Protein AF-H1BEA2-F1 (afdb_monomer_lite)

Sequence (103 aa):
MNEYQESLNTIKRCCEERDGCCCSSVERLQELIHHCEALDKQFADQHNTDEFQHFKLHSDSTLKSLKKDELISYIHMLYHNWSATDESYYNVMAYAKKLQDGK

Structure (mmCIF, N/CA/C/O backbone):
data_AF-H1BEA2-F1
#
_entry.id   AF-H1BEA2-F1
#
loop_
_atom_site.group_PDB
_atom_site.id
_atom_site.type_symbol
_atom_site.label_atom_id
_atom_site.label_alt_id
_atom_site.label_comp_id
_atom_site.label_asym_id
_atom_site.label_entity_id
_atom_site.label_seq_id
_atom_site.pdbx_PDB_ins_code
_atom_site.Cartn_x
_atom_site.Cartn_y
_atom_site.Cartn_z
_atom_site.occupancy
_atom_site.B_iso_or_equiv
_atom_site.auth_seq_id
_atom_site.auth_comp_id
_atom_site.auth_asym_id
_atom_site.auth_atom_id
_atom_site.pdbx_PDB_model_num
ATOM 1 N N . MET A 1 1 ? 11.154 16.662 -22.223 1.00 50.09 1 MET A N 1
ATOM 2 C CA . MET A 1 1 ? 11.918 15.502 -22.725 1.00 50.09 1 MET A CA 1
ATOM 3 C C . MET A 1 1 ? 12.661 14.951 -21.523 1.00 50.09 1 MET A C 1
ATOM 5 O O . MET A 1 1 ? 13.220 15.759 -20.798 1.00 50.09 1 MET A O 1
ATOM 9 N N . ASN A 1 2 ? 12.560 13.653 -21.243 1.00 68.00 2 ASN A N 1
ATOM 10 C CA . ASN A 1 2 ? 13.238 13.021 -20.109 1.00 68.00 2 ASN A CA 1
ATOM 11 C C . ASN A 1 2 ? 14.768 13.151 -20.291 1.00 68.00 2 ASN A C 1
ATOM 13 O O . ASN A 1 2 ? 15.239 12.944 -21.409 1.00 68.00 2 ASN A O 1
ATOM 17 N N . GLU A 1 3 ? 15.537 13.500 -19.253 1.00 67.31 3 GLU A N 1
ATOM 18 C CA . GLU A 1 3 ? 17.008 13.680 -19.309 1.00 67.31 3 GLU A CA 1
ATOM 19 C C . GLU A 1 3 ? 17.728 12.458 -19.925 1.00 67.31 3 GLU A C 1
ATOM 21 O O . GLU A 1 3 ? 18.759 12.575 -20.601 1.00 67.31 3 GLU A O 1
ATOM 26 N N . TYR A 1 4 ? 17.130 11.271 -19.783 1.00 69.19 4 TYR A N 1
ATOM 27 C CA . TYR A 1 4 ? 17.607 10.033 -20.396 1.00 69.19 4 TYR A CA 1
ATOM 28 C C . TYR A 1 4 ? 17.490 10.017 -21.929 1.00 69.19 4 TYR A C 1
ATOM 30 O O . TYR A 1 4 ? 18.360 9.470 -22.608 1.00 69.19 4 TYR A O 1
ATOM 38 N N . GLN A 1 5 ? 16.468 10.658 -22.501 1.00 73.31 5 GLN A N 1
ATOM 39 C CA . GLN A 1 5 ? 16.256 10.708 -23.949 1.00 73.31 5 GLN A CA 1
ATOM 40 C C . GLN A 1 5 ? 17.272 11.627 -24.642 1.00 73.31 5 GLN A C 1
ATOM 42 O O . GLN A 1 5 ? 17.757 11.310 -25.728 1.00 73.31 5 GLN A O 1
ATOM 47 N N . GLU A 1 6 ? 17.642 12.740 -24.005 1.00 75.00 6 GLU A N 1
ATOM 48 C CA . GLU A 1 6 ? 18.702 13.631 -24.498 1.00 75.00 6 GLU A CA 1
ATOM 49 C C . GLU A 1 6 ? 20.082 12.963 -24.435 1.00 75.00 6 GLU A C 1
ATOM 51 O O . GLU A 1 6 ? 20.858 13.027 -25.397 1.00 75.00 6 GLU A O 1
ATOM 56 N N . SER A 1 7 ? 20.356 12.242 -23.344 1.00 72.69 7 SER A N 1
ATOM 57 C CA . SER A 1 7 ? 21.566 11.428 -23.198 1.00 72.69 7 SER A CA 1
ATOM 58 C C . SER A 1 7 ? 21.651 10.343 -24.279 1.00 72.69 7 SER A C 1
ATOM 60 O O . SER A 1 7 ? 22.688 10.191 -24.928 1.00 72.69 7 SER A O 1
ATOM 62 N N . LEU A 1 8 ? 20.544 9.644 -24.559 1.00 74.19 8 LEU A N 1
ATOM 63 C CA . LEU A 1 8 ? 20.474 8.632 -25.614 1.00 74.19 8 LEU A CA 1
ATOM 64 C C . LEU A 1 8 ? 20.719 9.228 -27.010 1.00 74.19 8 LEU A C 1
ATOM 66 O O . LEU A 1 8 ? 21.497 8.678 -27.791 1.00 74.19 8 LEU A O 1
ATOM 70 N N . ASN A 1 9 ? 20.079 10.355 -27.329 1.00 77.31 9 ASN A N 1
ATOM 71 C CA . ASN A 1 9 ? 20.241 11.027 -28.620 1.00 77.31 9 ASN A CA 1
ATOM 72 C C . ASN A 1 9 ? 21.695 11.483 -28.839 1.00 77.31 9 ASN A C 1
ATOM 74 O O . ASN A 1 9 ? 22.226 11.378 -29.945 1.00 77.31 9 ASN A O 1
ATOM 78 N N . THR A 1 10 ? 22.364 11.925 -27.771 1.00 75.12 10 THR A N 1
ATOM 79 C CA . THR A 1 10 ? 23.786 12.291 -27.804 1.00 75.12 10 THR A 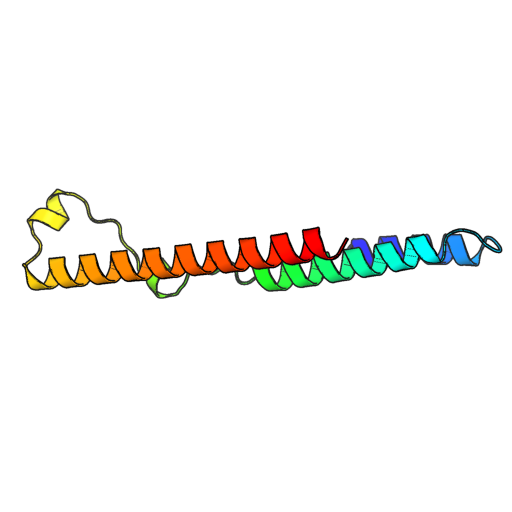CA 1
ATOM 80 C C . THR A 1 10 ? 24.670 11.082 -28.109 1.00 75.12 10 THR A C 1
ATOM 82 O O . THR A 1 10 ? 25.545 11.165 -28.972 1.00 75.12 10 THR A O 1
ATOM 85 N N . ILE A 1 11 ? 24.415 9.945 -27.454 1.00 73.75 11 ILE A N 1
ATOM 86 C CA . ILE A 1 11 ? 25.165 8.702 -27.676 1.00 73.75 11 ILE A CA 1
ATOM 87 C C . ILE A 1 11 ? 24.941 8.175 -29.100 1.00 73.75 11 ILE A C 1
ATOM 89 O O . ILE A 1 11 ? 25.911 7.787 -29.749 1.00 73.75 11 ILE A O 1
ATOM 93 N N . LYS A 1 12 ? 23.702 8.211 -29.617 1.00 74.81 12 LYS A N 1
ATOM 94 C CA . LYS A 1 12 ? 23.377 7.815 -31.000 1.00 74.81 12 LYS A CA 1
ATOM 95 C C . LYS A 1 12 ? 24.190 8.590 -32.028 1.00 74.81 12 LYS A C 1
ATOM 97 O O . LYS A 1 12 ? 24.862 7.976 -32.851 1.00 74.81 12 LYS A O 1
ATOM 102 N N . ARG A 1 13 ? 24.224 9.919 -31.908 1.00 73.31 13 ARG A N 1
ATOM 103 C CA . ARG A 1 13 ? 25.021 10.779 -32.792 1.00 73.31 13 ARG A CA 1
ATOM 104 C C . ARG A 1 13 ? 26.514 10.427 -32.749 1.00 73.31 13 ARG A C 1
ATOM 106 O O . ARG A 1 13 ? 27.154 10.325 -33.787 1.00 73.31 13 ARG A O 1
ATOM 113 N N . CYS A 1 14 ? 27.062 10.149 -31.564 1.00 67.38 14 CYS A N 1
ATOM 114 C CA . CYS A 1 14 ? 28.457 9.714 -31.425 1.00 67.38 14 CYS A CA 1
ATOM 115 C C . CYS A 1 14 ? 28.759 8.333 -32.044 1.00 67.38 14 CYS A C 1
ATOM 117 O O . CYS A 1 14 ? 29.933 8.040 -32.288 1.00 67.38 14 CYS A O 1
ATOM 119 N N . CYS A 1 15 ? 27.739 7.491 -32.252 1.00 69.44 15 CYS A N 1
ATOM 120 C CA . CYS A 1 15 ? 27.850 6.186 -32.912 1.00 69.44 15 CYS A CA 1
ATOM 121 C C . CYS A 1 15 ? 27.694 6.296 -34.437 1.00 69.44 15 CYS A C 1
ATOM 123 O O . CYS A 1 15 ? 28.353 5.563 -35.161 1.00 69.44 15 CYS A O 1
ATOM 125 N N . GLU A 1 16 ? 26.862 7.219 -34.928 1.00 67.12 16 GLU A N 1
ATOM 126 C CA . GLU A 1 16 ? 26.694 7.499 -36.365 1.00 67.12 16 GLU A CA 1
ATOM 127 C C . GLU A 1 16 ? 27.945 8.156 -36.979 1.00 67.12 16 GLU A C 1
ATOM 129 O O . GLU A 1 16 ? 28.264 7.922 -38.139 1.00 67.12 16 GLU A O 1
ATOM 134 N N . GLU A 1 17 ? 28.694 8.935 -36.190 1.00 62.84 17 GLU A N 1
ATOM 135 C CA . GLU A 1 17 ? 29.934 9.606 -36.616 1.00 62.84 17 GLU A CA 1
ATOM 136 C C . GLU A 1 17 ? 31.179 8.692 -36.615 1.00 62.84 17 GLU A C 1
ATOM 138 O O . GLU A 1 17 ? 32.232 9.074 -37.130 1.00 62.84 17 GLU A O 1
ATOM 143 N N . ARG A 1 18 ? 31.094 7.487 -36.036 1.00 60.00 18 ARG A N 1
ATOM 144 C CA . ARG A 1 18 ? 32.190 6.507 -35.988 1.00 60.00 18 ARG A CA 1
ATOM 145 C C . ARG A 1 18 ? 31.733 5.191 -36.604 1.00 60.00 18 ARG A C 1
ATOM 147 O O . ARG A 1 18 ? 31.078 4.404 -35.929 1.00 60.00 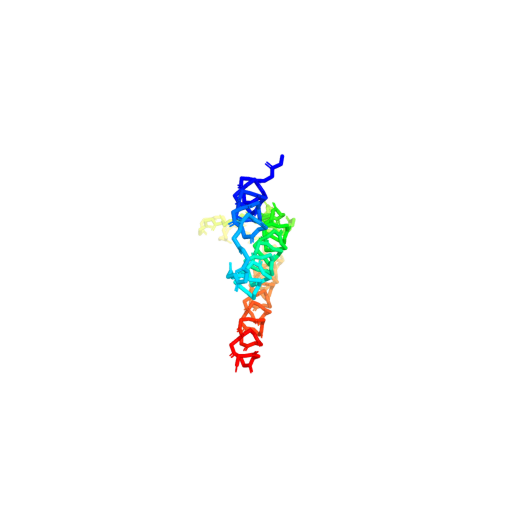18 ARG A O 1
ATOM 154 N N . ASP A 1 19 ? 32.131 4.948 -37.853 1.00 55.00 19 ASP A N 1
ATOM 155 C CA . ASP A 1 19 ? 31.899 3.697 -38.588 1.00 55.00 19 ASP A CA 1
ATOM 156 C C . ASP A 1 19 ? 32.157 2.461 -37.700 1.00 55.00 19 ASP A C 1
ATOM 158 O O . ASP A 1 19 ? 33.296 2.054 -37.459 1.00 55.00 19 ASP A O 1
ATOM 162 N N . GLY A 1 20 ? 31.074 1.861 -37.196 1.00 58.34 20 GLY A N 1
ATOM 163 C CA . GLY A 1 20 ? 31.067 0.488 -36.698 1.00 58.34 20 GLY A CA 1
ATOM 164 C C . GLY A 1 20 ? 31.166 0.234 -35.190 1.00 58.34 20 GLY A C 1
ATOM 165 O O . GLY A 1 20 ? 31.369 -0.923 -34.830 1.00 58.34 20 GLY A O 1
ATOM 166 N N . CYS A 1 21 ? 30.999 1.204 -34.282 1.00 59.81 21 CYS A N 1
ATOM 167 C CA . CYS A 1 21 ? 31.105 0.895 -32.844 1.00 59.81 21 CYS A CA 1
ATOM 168 C C . CYS A 1 21 ? 29.939 1.440 -31.998 1.00 59.81 21 CYS A C 1
ATOM 170 O O . CYS A 1 21 ? 29.801 2.650 -31.856 1.00 59.81 21 CYS A O 1
ATOM 172 N N . CYS A 1 22 ? 29.166 0.506 -31.410 1.00 56.41 22 CYS A N 1
ATOM 173 C CA . CYS A 1 22 ? 28.177 0.629 -30.310 1.00 56.41 22 CYS A CA 1
ATOM 174 C C . CYS A 1 22 ? 26.677 0.396 -30.608 1.00 56.41 22 CYS A C 1
ATOM 176 O O . CYS A 1 22 ? 25.864 0.629 -29.715 1.00 56.41 22 CYS A O 1
ATOM 178 N N . CYS A 1 23 ? 26.283 -0.155 -31.763 1.00 63.09 23 CYS A N 1
ATOM 179 C CA . CYS A 1 23 ? 24.858 -0.386 -32.085 1.00 63.09 23 CYS A CA 1
ATOM 180 C C . CYS A 1 23 ? 24.103 -1.221 -31.016 1.00 63.09 23 CYS A C 1
ATOM 182 O O . CYS A 1 23 ? 23.085 -0.774 -30.492 1.00 63.09 23 CYS A O 1
ATOM 184 N N . SER A 1 24 ? 24.675 -2.340 -30.555 1.00 65.88 24 SER A N 1
ATOM 185 C CA . SER A 1 24 ? 24.056 -3.201 -29.527 1.00 65.88 24 SER A CA 1
ATOM 186 C C . SER A 1 24 ? 23.961 -2.561 -28.135 1.00 65.88 24 SER A C 1
ATOM 188 O O . SER A 1 24 ? 23.084 -2.887 -27.338 1.00 65.88 24 SER A O 1
ATOM 190 N N . SER A 1 25 ? 24.895 -1.668 -27.798 1.00 69.62 25 SER A N 1
ATOM 191 C CA . SER A 1 25 ? 24.902 -0.979 -26.502 1.00 69.62 25 SER A CA 1
ATOM 192 C C . SER A 1 25 ? 23.843 0.119 -26.459 1.00 69.62 25 SER A C 1
ATOM 194 O O . SER A 1 25 ? 23.227 0.333 -25.419 1.00 69.62 25 SER A O 1
ATOM 196 N N . VAL A 1 26 ? 23.600 0.786 -27.592 1.00 74.00 26 VAL A N 1
ATOM 197 C CA . VAL A 1 26 ? 22.532 1.784 -27.737 1.00 74.00 26 VAL A CA 1
ATOM 198 C C . VAL A 1 26 ? 21.156 1.131 -27.643 1.00 74.00 26 VAL A C 1
ATOM 200 O O . VAL A 1 26 ? 20.291 1.659 -26.949 1.00 74.00 26 VAL A O 1
ATOM 203 N N . GLU A 1 27 ? 20.966 -0.027 -28.276 1.00 72.62 27 GLU A N 1
ATOM 204 C CA . GLU A 1 27 ? 19.720 -0.801 -28.186 1.00 72.62 27 GLU A CA 1
ATOM 205 C C . GLU A 1 27 ? 19.412 -1.202 -26.736 1.00 72.62 27 GLU A C 1
ATOM 207 O O . GLU A 1 27 ? 18.329 -0.911 -26.231 1.00 72.62 27 GLU A O 1
ATOM 212 N N . ARG A 1 28 ? 20.401 -1.741 -26.011 1.00 72.06 28 ARG A N 1
ATOM 213 C CA . ARG A 1 28 ? 20.255 -2.076 -24.583 1.00 72.06 28 ARG A CA 1
ATOM 214 C C . ARG A 1 28 ? 19.951 -0.865 -23.702 1.00 72.06 28 ARG A C 1
ATOM 216 O O . ARG A 1 28 ? 19.188 -0.973 -22.746 1.00 72.06 28 ARG A O 1
ATOM 223 N N . LEU A 1 29 ? 20.552 0.288 -23.998 1.00 74.31 29 LEU A N 1
ATOM 224 C CA . LEU A 1 29 ? 20.256 1.529 -23.281 1.00 74.31 29 LEU A CA 1
ATOM 225 C C . LEU A 1 29 ? 18.827 2.010 -23.562 1.00 74.31 29 LEU A C 1
ATOM 227 O O . LEU A 1 29 ? 18.167 2.480 -22.641 1.00 74.31 29 LEU A O 1
ATOM 231 N N . GLN A 1 30 ? 18.324 1.856 -24.790 1.00 79.12 30 GLN A N 1
ATOM 232 C CA . GLN A 1 30 ? 16.922 2.150 -25.106 1.00 79.12 30 GLN A CA 1
ATOM 233 C C . GLN A 1 30 ? 15.955 1.246 -24.349 1.00 79.12 30 GLN A C 1
ATOM 235 O O . GLN A 1 30 ? 14.984 1.749 -23.789 1.00 79.12 30 GLN A O 1
ATOM 240 N N . GLU A 1 31 ? 16.225 -0.059 -24.300 1.00 78.69 31 GLU A N 1
ATOM 241 C CA . GLU A 1 31 ? 15.420 -1.009 -23.526 1.00 78.69 31 GLU A CA 1
ATOM 242 C C . GLU A 1 31 ? 15.409 -0.646 -22.037 1.00 78.69 31 GLU A C 1
ATOM 244 O O . GLU A 1 31 ? 14.348 -0.615 -21.416 1.00 78.69 31 GLU A O 1
ATOM 249 N N . LEU A 1 32 ? 16.569 -0.298 -21.469 1.00 79.19 32 LEU A N 1
ATOM 250 C CA . LEU A 1 32 ? 16.674 0.110 -20.069 1.00 79.19 32 LEU A CA 1
ATOM 251 C C . LEU A 1 32 ? 15.874 1.386 -19.776 1.00 79.19 32 LEU A C 1
ATOM 253 O O . LEU A 1 32 ? 15.140 1.422 -18.792 1.00 79.19 32 LEU A O 1
ATOM 257 N N . ILE A 1 33 ? 15.980 2.411 -20.629 1.00 81.81 33 ILE A N 1
ATOM 258 C CA . ILE A 1 33 ? 15.213 3.658 -20.478 1.00 81.81 33 ILE A CA 1
ATOM 259 C C . ILE A 1 33 ? 13.713 3.367 -20.553 1.00 81.81 33 ILE A C 1
ATOM 261 O O . ILE A 1 33 ? 12.964 3.831 -19.699 1.00 81.81 33 ILE A O 1
ATOM 265 N N . HIS A 1 34 ? 13.283 2.541 -21.510 1.00 79.25 34 HIS A N 1
ATOM 266 C CA . HIS A 1 34 ? 11.882 2.150 -21.641 1.00 79.25 34 HIS A CA 1
ATOM 267 C C . HIS A 1 34 ? 11.369 1.406 -20.399 1.00 79.25 34 HIS A C 1
ATOM 269 O O . HIS A 1 34 ? 10.261 1.666 -19.930 1.00 79.25 34 HIS A O 1
ATOM 275 N N . HIS A 1 35 ? 12.181 0.514 -19.824 1.00 77.44 35 HIS A N 1
ATOM 276 C CA . HIS A 1 35 ? 11.851 -0.159 -18.569 1.00 77.44 35 HIS A CA 1
ATOM 277 C C . HIS A 1 35 ? 11.763 0.810 -17.388 1.00 77.44 35 HIS A C 1
ATOM 279 O O . HIS A 1 35 ? 10.816 0.709 -16.611 1.00 77.44 35 HIS A O 1
ATOM 285 N N . CYS A 1 36 ? 12.697 1.755 -17.256 1.00 76.62 36 CYS A N 1
ATOM 286 C CA . CYS A 1 36 ? 12.645 2.771 -16.205 1.00 76.62 36 CYS A CA 1
ATOM 287 C C . CYS A 1 36 ? 11.392 3.646 -16.326 1.00 76.62 36 CYS A C 1
ATOM 289 O O . CYS A 1 36 ? 10.703 3.839 -15.335 1.00 76.62 36 CYS A O 1
ATOM 291 N N . GLU A 1 37 ? 11.032 4.095 -17.530 1.00 79.06 37 GLU A N 1
ATOM 292 C CA . GLU A 1 37 ? 9.818 4.895 -17.750 1.00 79.06 37 GLU A CA 1
ATOM 293 C C . GLU A 1 37 ? 8.530 4.105 -17.467 1.00 79.06 37 GLU A C 1
ATOM 295 O O . GLU A 1 37 ? 7.562 4.652 -16.936 1.00 79.06 37 GLU A O 1
ATOM 300 N N . ALA A 1 38 ? 8.506 2.808 -17.790 1.00 74.75 38 ALA A N 1
ATOM 301 C CA . ALA A 1 38 ? 7.386 1.932 -17.455 1.00 74.75 38 ALA A CA 1
ATOM 302 C C . ALA A 1 38 ? 7.245 1.733 -15.937 1.00 74.75 38 ALA A C 1
ATOM 304 O O . ALA A 1 38 ? 6.122 1.730 -15.430 1.00 74.75 38 ALA A O 1
ATOM 305 N N . LEU A 1 39 ? 8.365 1.601 -15.218 1.00 72.44 39 LEU A N 1
ATOM 306 C CA . LEU A 1 39 ? 8.383 1.541 -13.756 1.00 72.44 39 LEU A CA 1
ATOM 307 C C . LEU A 1 39 ? 7.929 2.875 -13.163 1.00 72.44 39 LEU A C 1
ATOM 309 O O . LEU A 1 39 ? 7.000 2.881 -12.364 1.00 72.44 39 LEU A O 1
ATOM 313 N N . ASP A 1 40 ? 8.492 4.000 -13.602 1.00 73.00 40 ASP A N 1
ATOM 314 C CA . ASP A 1 40 ? 8.092 5.330 -13.137 1.00 73.00 40 ASP A CA 1
ATOM 315 C C . ASP A 1 40 ? 6.599 5.563 -13.352 1.00 73.00 40 ASP A C 1
ATOM 317 O O . ASP A 1 40 ? 5.933 6.070 -12.463 1.00 73.00 40 ASP A O 1
ATOM 321 N N . LYS A 1 41 ? 6.027 5.126 -14.480 1.00 72.19 41 LYS A N 1
ATOM 322 C CA . LYS A 1 41 ? 4.580 5.210 -14.713 1.00 72.19 41 LYS A CA 1
ATOM 323 C C . LYS A 1 41 ? 3.773 4.284 -13.800 1.00 72.19 41 LYS A C 1
ATOM 325 O O . LYS A 1 41 ? 2.711 4.686 -13.339 1.00 72.19 41 LYS A O 1
ATOM 330 N N . GLN A 1 42 ? 4.243 3.063 -13.543 1.00 66.12 42 GLN A N 1
ATOM 331 C CA . GLN A 1 42 ? 3.582 2.149 -12.602 1.00 66.12 42 GLN A CA 1
ATOM 332 C C . GLN A 1 42 ? 3.650 2.641 -11.153 1.00 66.12 42 GLN A C 1
ATOM 334 O O . GLN A 1 42 ? 2.731 2.377 -10.385 1.00 66.12 42 GLN A O 1
ATOM 339 N N . PHE A 1 43 ? 4.713 3.353 -10.783 1.00 65.25 43 PHE A N 1
ATOM 340 C CA . PHE A 1 43 ? 4.924 3.878 -9.434 1.00 65.25 43 PHE A CA 1
ATOM 341 C C . PHE A 1 43 ? 4.579 5.369 -9.290 1.00 65.25 43 PHE A C 1
ATOM 343 O O . PHE A 1 43 ? 4.657 5.894 -8.182 1.00 65.25 43 PHE A O 1
ATOM 3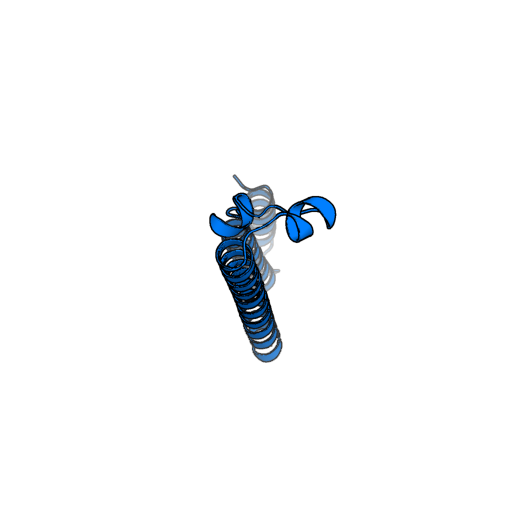50 N N . ALA A 1 44 ? 4.185 6.056 -10.366 1.00 65.56 44 ALA A N 1
ATOM 351 C CA . ALA A 1 44 ? 3.725 7.445 -10.328 1.00 65.56 44 ALA A CA 1
ATOM 352 C C . ALA A 1 44 ? 2.405 7.564 -9.562 1.00 65.56 44 ALA A C 1
ATOM 354 O O . ALA A 1 44 ? 2.223 8.505 -8.792 1.00 65.56 44 ALA A O 1
ATOM 355 N N . ASP A 1 45 ? 1.538 6.559 -9.696 1.00 58.22 45 ASP A N 1
ATOM 356 C CA . ASP A 1 45 ? 0.316 6.420 -8.909 1.00 58.22 45 ASP A CA 1
ATOM 357 C C . ASP A 1 45 ? 0.628 5.714 -7.577 1.00 58.22 45 ASP A C 1
ATOM 359 O O . ASP A 1 45 ? 0.026 4.706 -7.215 1.00 58.22 45 ASP A O 1
ATOM 363 N N . GLN A 1 46 ? 1.581 6.260 -6.813 1.00 60.66 46 GLN A N 1
ATOM 364 C CA . GLN A 1 46 ? 1.897 5.873 -5.428 1.00 60.66 46 GLN A CA 1
ATOM 365 C C . GLN A 1 46 ? 0.786 6.287 -4.440 1.00 60.66 46 GLN A C 1
ATOM 367 O O . GLN A 1 46 ? 1.028 6.683 -3.298 1.00 60.66 46 GLN A O 1
ATOM 372 N N . HIS A 1 47 ? -0.467 6.220 -4.875 1.00 56.25 47 HIS A N 1
ATOM 373 C CA . HIS A 1 47 ? -1.599 6.405 -3.997 1.00 56.25 47 HIS A CA 1
ATOM 374 C C . HIS A 1 47 ? -1.832 5.089 -3.272 1.00 56.25 47 HIS A C 1
ATOM 376 O O . HIS A 1 47 ? -2.104 4.056 -3.882 1.00 56.25 47 HIS A O 1
ATOM 382 N N . ASN A 1 48 ? -1.721 5.127 -1.944 1.00 61.34 48 ASN A N 1
ATOM 383 C CA . ASN A 1 48 ? -2.295 4.063 -1.138 1.00 61.34 48 ASN A CA 1
ATOM 384 C C . ASN A 1 48 ? -3.763 3.886 -1.551 1.00 61.34 48 ASN A C 1
ATOM 386 O O . ASN A 1 48 ? -4.404 4.875 -1.931 1.00 61.34 48 ASN A O 1
ATOM 390 N N . THR A 1 49 ? -4.283 2.660 -1.453 1.00 67.19 49 THR A N 1
ATOM 391 C CA . THR A 1 49 ? -5.694 2.394 -1.757 1.00 67.19 49 THR A CA 1
ATOM 392 C C . THR A 1 49 ? -6.585 3.381 -1.008 1.00 67.19 49 THR A C 1
ATOM 394 O O . THR A 1 49 ? -6.222 3.850 0.080 1.00 67.19 49 THR A O 1
ATOM 397 N N . ASP A 1 50 ? -7.741 3.723 -1.575 1.00 67.44 50 ASP A N 1
ATOM 398 C CA . ASP A 1 50 ? -8.670 4.653 -0.930 1.00 67.44 50 ASP A CA 1
ATOM 399 C C . ASP A 1 50 ? -8.981 4.185 0.503 1.00 67.44 50 ASP A C 1
ATOM 401 O O . ASP A 1 50 ? -9.021 4.990 1.433 1.00 67.44 50 ASP A O 1
ATOM 405 N N . GLU A 1 51 ? -9.067 2.875 0.735 1.00 65.44 51 GLU A N 1
ATOM 406 C CA . GLU A 1 51 ? -9.235 2.266 2.056 1.00 65.44 51 GLU A CA 1
ATOM 407 C C . GLU A 1 51 ? -8.082 2.585 3.019 1.00 65.44 51 GLU A C 1
ATOM 409 O O . GLU A 1 51 ? -8.315 2.876 4.195 1.00 65.44 51 GLU A O 1
ATOM 414 N N . PHE A 1 52 ? -6.835 2.568 2.543 1.00 71.88 52 PHE A N 1
ATOM 415 C CA . PHE A 1 52 ? -5.678 2.921 3.360 1.00 71.88 52 PHE A CA 1
ATOM 416 C C . PHE A 1 52 ? -5.597 4.428 3.620 1.00 71.88 52 PHE A C 1
ATOM 418 O O . PHE A 1 52 ? -5.191 4.837 4.704 1.00 71.88 52 PHE A O 1
ATOM 425 N N . GLN A 1 53 ? -6.028 5.284 2.691 1.00 72.81 53 GLN A N 1
ATOM 426 C CA . GLN A 1 53 ? -6.088 6.732 2.950 1.00 72.81 53 GLN A CA 1
ATOM 427 C C . GLN A 1 53 ? -7.061 7.078 4.085 1.00 72.81 53 GLN A C 1
ATOM 429 O O . GLN A 1 53 ? -6.839 8.025 4.841 1.00 72.81 53 GLN A O 1
ATOM 434 N N . HIS A 1 54 ? -8.119 6.281 4.237 1.00 73.25 54 HIS A N 1
ATOM 435 C CA . HIS A 1 54 ? -9.085 6.409 5.325 1.00 73.25 54 HIS A CA 1
ATOM 436 C C . HIS A 1 54 ? -8.705 5.589 6.568 1.00 73.25 54 HIS A C 1
ATOM 438 O O . HIS A 1 54 ? -9.406 5.660 7.585 1.00 73.25 54 HIS A O 1
ATOM 444 N N . PHE A 1 55 ? -7.591 4.849 6.528 1.00 81.81 55 PHE A N 1
ATOM 445 C CA . PHE A 1 55 ? -7.112 4.075 7.663 1.00 81.81 55 PHE A CA 1
ATOM 446 C C . PHE A 1 55 ? -6.717 4.997 8.816 1.00 81.81 55 PHE A C 1
ATOM 448 O O . PHE A 1 55 ? -5.923 5.930 8.681 1.00 81.81 55 PHE A O 1
ATOM 455 N N . LYS A 1 56 ? -7.253 4.697 9.998 1.00 84.06 56 LYS A N 1
ATOM 456 C CA . LYS A 1 56 ? -6.848 5.332 11.249 1.00 84.06 56 LYS A CA 1
ATOM 457 C C . LYS A 1 56 ? -6.411 4.259 12.223 1.00 84.06 56 LYS A C 1
ATOM 459 O O . LYS A 1 56 ? -7.180 3.360 12.570 1.00 84.06 56 LYS A O 1
ATOM 464 N N . LEU A 1 57 ? -5.181 4.388 12.704 1.00 90.12 57 LEU A N 1
ATOM 465 C CA . LEU A 1 57 ? -4.729 3.614 13.845 1.00 90.12 57 LEU A CA 1
ATOM 466 C C . LEU A 1 57 ? -5.414 4.163 15.100 1.00 90.12 57 LEU A C 1
ATOM 468 O O . LEU A 1 57 ? -5.189 5.307 15.496 1.00 90.12 57 LEU A O 1
ATOM 472 N N . HIS A 1 58 ? -6.287 3.362 15.701 1.00 92.94 58 HIS A N 1
ATOM 473 C CA . HIS A 1 58 ? -6.965 3.736 16.936 1.00 92.94 58 HIS A CA 1
ATOM 474 C C . HIS A 1 58 ? -6.061 3.498 18.150 1.00 92.94 58 HIS A C 1
ATOM 476 O O . HIS A 1 58 ? -5.323 2.518 18.201 1.00 92.94 58 HIS A O 1
ATOM 482 N N . SER A 1 59 ? -6.135 4.386 19.145 1.00 96.06 59 SER A N 1
ATOM 483 C CA . SER A 1 59 ? -5.476 4.169 20.435 1.00 96.06 59 SER A CA 1
ATOM 484 C C . SER A 1 59 ? -6.186 3.076 21.235 1.00 96.06 59 SER A C 1
ATOM 486 O O . SER A 1 59 ? -7.381 2.834 21.053 1.00 96.06 59 SER A O 1
ATOM 488 N N . ASP A 1 60 ? -5.494 2.493 22.214 1.00 96.94 60 ASP A N 1
ATOM 489 C CA . ASP A 1 60 ? -6.088 1.538 23.157 1.00 96.94 60 ASP A CA 1
ATOM 490 C C . ASP A 1 60 ? -7.347 2.081 23.842 1.00 96.94 60 ASP A C 1
ATOM 492 O O . ASP A 1 60 ? -8.301 1.341 24.067 1.00 96.94 60 ASP A O 1
ATOM 496 N N . SER A 1 61 ? -7.364 3.372 24.193 1.00 97.31 61 SER A N 1
ATOM 497 C CA . SER A 1 61 ? -8.531 4.006 24.816 1.00 97.31 61 SER A CA 1
ATOM 498 C C . SER A 1 61 ? -9.722 4.064 23.863 1.00 97.31 61 SER A C 1
ATOM 500 O O . SER A 1 61 ? -10.836 3.746 24.274 1.00 97.31 61 SER A O 1
ATOM 502 N N . THR A 1 62 ? -9.491 4.399 22.590 1.00 96.19 62 THR A N 1
ATOM 503 C CA . THR A 1 62 ? -10.527 4.369 21.557 1.00 96.19 62 THR A CA 1
ATOM 504 C C . THR A 1 62 ? -11.028 2.946 21.339 1.00 96.19 62 THR A C 1
ATOM 506 O O . THR A 1 62 ? -12.232 2.721 21.420 1.00 96.19 62 THR A O 1
ATOM 509 N N . LEU A 1 63 ? -10.132 1.970 21.170 1.00 96.00 63 LEU A N 1
ATOM 510 C CA . LEU A 1 63 ? -10.496 0.562 20.973 1.00 96.00 63 LEU A CA 1
ATOM 511 C C . LEU A 1 63 ? -11.326 0.001 22.135 1.00 96.00 63 LEU A C 1
ATOM 513 O O . LEU A 1 63 ? -12.317 -0.684 21.903 1.00 96.00 63 LEU A O 1
ATOM 517 N N . LYS A 1 64 ? -10.976 0.345 23.382 1.00 96.69 64 LYS A N 1
ATOM 518 C CA . LYS A 1 64 ? -11.736 -0.049 24.583 1.00 96.69 64 LYS A CA 1
ATOM 519 C C . LYS A 1 64 ? -13.135 0.568 24.649 1.00 96.69 64 LYS A C 1
ATOM 521 O O . LYS A 1 64 ? -13.989 0.034 25.349 1.00 96.69 64 LYS A O 1
ATOM 526 N N . SER A 1 65 ? -13.355 1.692 23.966 1.00 97.06 65 SER A N 1
ATOM 527 C CA . SER A 1 65 ? -14.642 2.396 23.935 1.00 97.06 65 SER A CA 1
ATOM 528 C C . SER A 1 65 ? -15.568 1.964 22.792 1.00 97.06 65 SER A C 1
ATOM 530 O O . SER A 1 65 ? -16.751 2.302 22.830 1.00 97.06 65 SER A O 1
ATOM 532 N N . LEU A 1 66 ? -15.059 1.224 21.799 1.00 96.44 66 LEU A N 1
ATOM 533 C CA . LEU A 1 66 ? -15.854 0.759 20.661 1.00 96.44 66 LEU A CA 1
ATOM 534 C C . LEU A 1 66 ? -16.895 -0.280 21.087 1.00 96.44 66 LEU A C 1
ATOM 536 O O . LEU A 1 66 ? -16.645 -1.151 21.926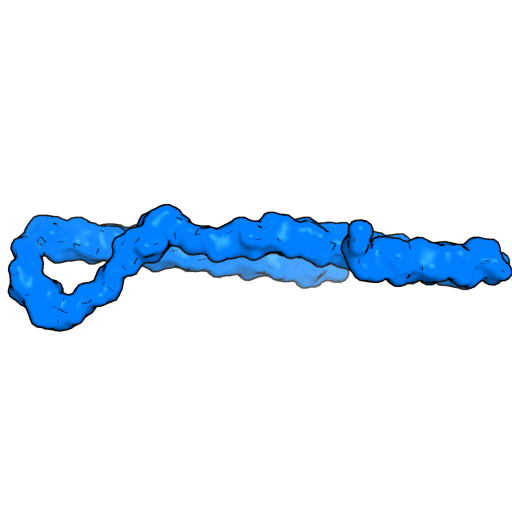 1.00 96.44 66 LEU A O 1
ATOM 540 N N . LYS A 1 67 ? -18.064 -0.236 20.447 1.00 98.00 67 LYS A N 1
ATOM 541 C CA . LYS A 1 67 ? -19.051 -1.313 20.541 1.00 98.00 67 LYS A CA 1
ATOM 542 C C . LYS A 1 67 ? -18.529 -2.556 19.827 1.00 98.00 67 LYS A C 1
ATOM 544 O O . LYS A 1 67 ? -17.702 -2.483 18.920 1.00 98.00 67 LYS A O 1
ATOM 549 N N . LYS A 1 68 ? -19.076 -3.716 20.195 1.00 97.75 68 LYS A N 1
ATOM 550 C CA . LYS A 1 68 ? -18.686 -5.013 19.624 1.00 97.75 68 LYS A CA 1
ATOM 551 C C . LYS A 1 68 ? -18.706 -5.017 18.089 1.00 97.75 68 LYS A C 1
ATOM 553 O O . LYS A 1 68 ? -17.735 -5.454 17.481 1.00 97.75 68 LYS A O 1
ATOM 558 N N . ASP A 1 69 ? -19.771 -4.506 17.478 1.00 97.69 69 ASP A N 1
ATOM 559 C CA . ASP A 1 69 ? -19.926 -4.521 16.017 1.00 97.69 69 ASP A CA 1
ATOM 560 C C . ASP A 1 69 ? -18.948 -3.563 15.313 1.00 97.69 69 ASP A C 1
ATOM 562 O O . ASP A 1 69 ? -18.436 -3.867 14.233 1.00 97.69 69 ASP A O 1
ATOM 566 N N . GLU A 1 70 ? -18.623 -2.435 15.952 1.00 94.31 70 GLU A N 1
ATOM 567 C CA . GLU A 1 70 ? -17.625 -1.476 15.460 1.00 94.31 70 GLU A CA 1
ATOM 568 C C . GLU A 1 70 ? -16.222 -2.089 15.509 1.00 94.31 70 GLU A C 1
ATOM 570 O O . GLU A 1 70 ? -15.463 -1.987 14.548 1.00 94.31 70 GLU A O 1
ATOM 575 N N . LEU A 1 71 ? -15.901 -2.796 16.598 1.00 95.31 71 LEU A N 1
ATOM 576 C CA . LEU A 1 71 ? -14.629 -3.495 16.744 1.00 95.31 71 LEU A CA 1
ATOM 577 C C . LEU A 1 71 ? -14.483 -4.635 15.723 1.00 95.31 71 LEU A C 1
ATOM 579 O O . LEU A 1 71 ? -13.422 -4.778 15.121 1.00 95.31 71 LEU A O 1
ATOM 583 N N . ILE A 1 72 ? -15.544 -5.415 15.489 1.00 95.62 72 ILE A N 1
ATOM 584 C CA . ILE A 1 72 ? -15.565 -6.462 14.453 1.00 95.62 72 ILE A CA 1
ATOM 585 C C . ILE A 1 72 ? -15.310 -5.851 13.070 1.00 95.62 72 ILE A C 1
ATOM 587 O O . ILE A 1 72 ? -14.454 -6.336 12.330 1.00 95.62 72 ILE A O 1
ATOM 591 N N . SER A 1 73 ? -16.000 -4.757 12.739 1.00 92.69 73 SER A N 1
ATOM 592 C CA . SER A 1 73 ? -15.822 -4.057 11.461 1.00 92.69 73 SER A CA 1
ATOM 593 C C . SER A 1 73 ? -14.392 -3.533 11.293 1.00 92.69 73 SER A C 1
ATOM 595 O O . SER A 1 73 ? -13.796 -3.685 10.227 1.00 92.69 73 SER A O 1
ATOM 597 N N . TYR A 1 74 ? -13.807 -2.981 12.360 1.00 92.19 74 TYR A N 1
ATOM 598 C CA . TYR A 1 74 ? -12.420 -2.518 12.361 1.00 92.19 74 TYR A CA 1
ATOM 599 C C . TYR A 1 74 ? -11.421 -3.662 12.127 1.00 92.19 74 TYR A C 1
ATOM 601 O O . TYR A 1 74 ? -10.506 -3.520 11.320 1.00 92.19 74 TYR A O 1
ATOM 609 N N . ILE A 1 75 ? -11.622 -4.825 12.757 1.00 92.56 75 ILE A N 1
ATOM 610 C CA . ILE A 1 75 ? -10.782 -6.016 12.538 1.00 92.56 75 ILE A CA 1
ATOM 611 C C . ILE A 1 75 ? -10.867 -6.500 11.083 1.00 92.56 75 ILE A C 1
ATOM 613 O O . ILE A 1 75 ? -9.839 -6.823 10.489 1.00 92.56 75 ILE A O 1
ATOM 617 N N . HIS A 1 76 ? -12.061 -6.528 10.483 1.00 91.88 76 HIS A N 1
ATOM 618 C CA . HIS A 1 76 ? -12.213 -6.909 9.075 1.00 91.88 76 HIS A CA 1
ATOM 619 C C . HIS A 1 76 ? -11.502 -5.940 8.125 1.00 91.88 76 HIS A C 1
ATOM 621 O O . HIS A 1 76 ? -10.844 -6.390 7.189 1.00 91.88 76 HIS A O 1
ATOM 627 N N . MET A 1 77 ? -11.580 -4.634 8.390 1.00 89.50 77 MET A N 1
ATOM 628 C CA . MET A 1 77 ? -10.841 -3.620 7.632 1.00 89.50 77 MET A CA 1
ATOM 629 C C . MET A 1 77 ? -9.325 -3.839 7.733 1.00 89.50 77 MET A C 1
ATOM 631 O O . MET A 1 77 ? -8.638 -3.841 6.715 1.00 89.50 77 MET A O 1
ATOM 635 N N . LEU A 1 78 ? -8.802 -4.086 8.942 1.00 89.88 78 LEU A N 1
ATOM 636 C CA . LEU A 1 78 ? -7.382 -4.396 9.147 1.00 89.88 78 LEU A CA 1
ATOM 637 C C . LEU A 1 78 ? -6.947 -5.627 8.343 1.00 89.88 78 LEU A C 1
ATOM 639 O O . LEU A 1 78 ? -5.924 -5.593 7.664 1.00 89.88 78 LEU A O 1
ATOM 643 N N . TYR A 1 79 ? -7.740 -6.699 8.393 1.00 90.31 79 TYR A N 1
ATOM 644 C CA . TYR A 1 79 ? -7.454 -7.934 7.665 1.00 90.31 79 TYR A CA 1
ATOM 645 C C . TYR A 1 79 ? -7.459 -7.733 6.143 1.00 90.31 79 TYR A C 1
ATOM 647 O O . TYR A 1 79 ? -6.589 -8.255 5.444 1.00 90.31 79 TYR A O 1
ATOM 655 N N . HIS A 1 80 ? -8.410 -6.949 5.630 1.00 86.12 80 HIS A N 1
ATOM 656 C CA . HIS A 1 80 ? -8.475 -6.596 4.215 1.00 86.12 80 HIS A CA 1
ATOM 657 C C . HIS A 1 80 ? -7.233 -5.809 3.771 1.00 86.12 80 HIS A C 1
ATOM 659 O O . HIS A 1 80 ? -6.575 -6.200 2.807 1.00 86.12 80 HIS A O 1
ATOM 665 N N . ASN A 1 81 ? -6.857 -4.770 4.523 1.00 84.56 81 ASN A N 1
ATOM 666 C CA . ASN A 1 81 ? -5.688 -3.941 4.220 1.00 84.56 81 ASN A CA 1
ATOM 667 C C . ASN A 1 81 ? -4.380 -4.750 4.246 1.00 84.56 81 ASN A C 1
ATOM 669 O O . ASN A 1 81 ? -3.509 -4.557 3.394 1.00 84.56 81 ASN A O 1
ATOM 673 N N . TRP A 1 82 ? -4.242 -5.688 5.190 1.00 86.00 82 TRP A N 1
ATOM 674 C CA . TRP A 1 82 ? -3.100 -6.606 5.205 1.00 86.00 82 TRP A CA 1
ATOM 675 C C . TRP A 1 82 ? -3.087 -7.543 3.999 1.00 86.00 82 TRP A C 1
ATOM 677 O O . TRP A 1 82 ? -2.048 -7.681 3.362 1.00 86.00 82 TRP A O 1
ATOM 687 N N . SER A 1 83 ? -4.232 -8.124 3.639 1.00 86.25 83 SER A N 1
ATOM 688 C CA . SER A 1 83 ? -4.324 -9.040 2.495 1.00 86.25 83 SER A CA 1
ATOM 689 C C . SER A 1 83 ? -3.932 -8.357 1.178 1.00 86.25 83 SER A C 1
ATOM 691 O O . SER A 1 83 ? -3.200 -8.936 0.378 1.00 86.25 83 SER A O 1
ATOM 693 N N . ALA A 1 84 ? -4.350 -7.102 0.978 1.00 82.25 84 ALA A N 1
ATOM 694 C CA . ALA A 1 84 ? -3.955 -6.304 -0.184 1.00 82.25 84 ALA A CA 1
ATOM 695 C C . ALA A 1 84 ? -2.438 -6.024 -0.221 1.00 82.25 84 ALA A C 1
ATOM 697 O O . ALA A 1 84 ? -1.818 -6.022 -1.287 1.00 82.25 84 ALA A O 1
ATOM 698 N N . THR A 1 85 ? -1.820 -5.823 0.948 1.00 82.31 85 THR A N 1
ATOM 699 C CA . THR A 1 85 ? -0.368 -5.616 1.064 1.00 82.31 85 THR A CA 1
ATOM 700 C C . THR A 1 85 ? 0.406 -6.883 0.691 1.00 82.31 85 THR A C 1
ATOM 702 O O . THR A 1 85 ? 1.365 -6.806 -0.080 1.00 82.31 85 THR A O 1
ATOM 705 N N . ASP A 1 86 ? -0.029 -8.047 1.181 1.00 83.25 86 ASP A N 1
ATOM 706 C CA . ASP A 1 86 ? 0.578 -9.340 0.845 1.00 83.25 86 ASP A CA 1
ATOM 707 C C . ASP A 1 86 ? 0.469 -9.634 -0.657 1.00 83.25 86 ASP A C 1
ATOM 709 O O . ASP A 1 86 ? 1.453 -10.026 -1.285 1.00 83.25 86 ASP A O 1
ATOM 713 N N . GLU A 1 87 ? -0.697 -9.394 -1.264 1.00 83.75 87 GLU A N 1
ATOM 714 C CA . GLU A 1 87 ? -0.896 -9.566 -2.707 1.00 83.75 87 GLU A CA 1
ATOM 715 C C . GLU A 1 87 ? 0.066 -8.692 -3.522 1.00 83.75 87 GLU A C 1
ATOM 717 O O . GLU A 1 87 ? 0.735 -9.182 -4.438 1.00 83.75 87 GLU A O 1
ATOM 722 N N . SER A 1 88 ? 0.193 -7.413 -3.159 1.00 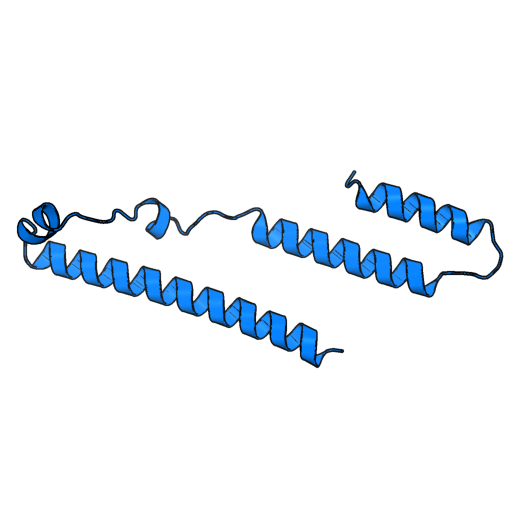80.88 88 SER A N 1
ATOM 723 C CA . SER A 1 88 ? 1.135 -6.495 -3.803 1.00 80.88 88 SER A CA 1
ATOM 724 C C . SER A 1 88 ? 2.579 -6.995 -3.690 1.00 80.88 88 SER A C 1
ATOM 726 O O . SER A 1 88 ? 3.296 -7.072 -4.693 1.00 80.88 88 SER A O 1
ATOM 728 N N . TYR A 1 89 ? 2.991 -7.437 -2.497 1.00 82.62 89 TYR A N 1
ATOM 729 C CA . TYR A 1 89 ? 4.309 -8.032 -2.279 1.00 82.62 89 TYR A CA 1
ATOM 730 C C . TYR A 1 89 ? 4.542 -9.259 -3.172 1.00 82.62 89 TYR A C 1
ATOM 732 O O . TYR A 1 89 ? 5.566 -9.337 -3.858 1.00 82.62 89 TYR A O 1
ATOM 740 N N . TYR A 1 90 ? 3.594 -10.199 -3.220 1.00 83.62 90 TYR A N 1
ATOM 741 C CA . TYR A 1 90 ? 3.716 -11.393 -4.057 1.00 83.62 90 TYR A CA 1
ATOM 742 C C . TYR A 1 90 ? 3.789 -11.057 -5.547 1.00 83.62 90 TYR A C 1
ATOM 744 O O . TYR A 1 90 ? 4.591 -11.663 -6.260 1.00 83.62 90 TYR A O 1
ATOM 752 N N . ASN A 1 91 ? 3.021 -10.072 -6.014 1.00 80.50 91 ASN A N 1
ATOM 753 C CA . ASN A 1 91 ? 3.057 -9.615 -7.402 1.00 80.50 91 ASN A CA 1
ATOM 754 C C . ASN A 1 91 ? 4.426 -9.028 -7.771 1.00 80.50 91 ASN A C 1
ATOM 756 O O . ASN A 1 91 ? 5.004 -9.410 -8.794 1.00 80.50 91 ASN A O 1
ATOM 760 N N . VAL A 1 92 ? 4.987 -8.167 -6.914 1.00 81.94 92 VAL A N 1
ATOM 761 C CA . VAL A 1 92 ? 6.328 -7.593 -7.110 1.00 81.94 92 VAL A CA 1
ATOM 762 C C . VAL A 1 92 ? 7.397 -8.685 -7.097 1.00 81.94 92 VAL A C 1
ATOM 764 O O . VAL A 1 92 ? 8.240 -8.731 -7.993 1.00 81.94 92 VAL A O 1
ATOM 767 N N . MET A 1 93 ? 7.345 -9.611 -6.137 1.00 83.31 93 MET A N 1
ATOM 768 C CA . MET A 1 93 ? 8.304 -10.717 -6.049 1.00 83.31 93 MET A CA 1
ATOM 769 C C . MET A 1 93 ? 8.219 -11.661 -7.252 1.00 83.31 93 MET A C 1
ATOM 771 O O . MET A 1 93 ? 9.249 -12.079 -7.786 1.00 83.31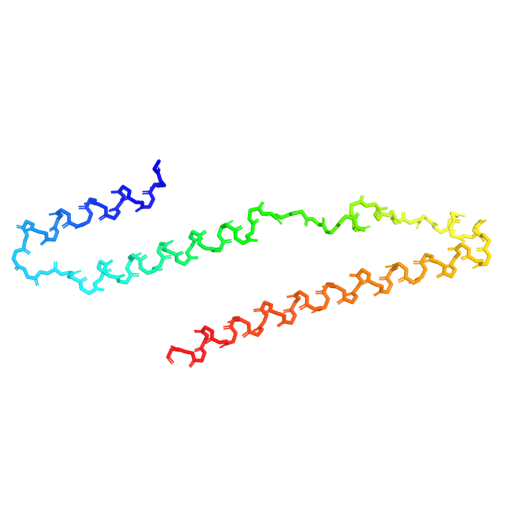 93 MET A O 1
ATOM 775 N N . ALA A 1 94 ? 7.010 -11.981 -7.718 1.00 83.94 94 ALA A N 1
ATOM 776 C CA . ALA A 1 94 ? 6.806 -12.804 -8.905 1.00 83.94 94 ALA A CA 1
ATOM 777 C C . ALA A 1 94 ? 7.352 -12.118 -10.165 1.00 83.94 94 ALA A C 1
ATOM 779 O O . ALA A 1 94 ? 7.970 -12.773 -11.006 1.00 83.94 94 ALA A O 1
ATOM 780 N N . TYR A 1 95 ? 7.160 -10.803 -10.292 1.00 80.25 95 TYR A N 1
ATOM 781 C CA . TYR A 1 95 ? 7.714 -10.024 -11.394 1.00 80.25 95 TYR A CA 1
ATOM 782 C C . TYR A 1 95 ? 9.247 -9.961 -11.340 1.00 80.25 95 TYR A C 1
ATOM 784 O O . TYR A 1 95 ? 9.907 -10.263 -12.334 1.00 80.25 95 TYR A O 1
ATOM 792 N N . ALA A 1 96 ? 9.825 -9.676 -10.170 1.00 79.88 96 ALA A N 1
ATOM 793 C CA . ALA A 1 96 ? 11.272 -9.666 -9.966 1.00 79.88 96 ALA A CA 1
ATOM 794 C C . ALA A 1 96 ? 11.909 -11.021 -10.314 1.00 79.88 96 ALA A C 1
ATOM 796 O O . ALA A 1 96 ? 12.929 -11.069 -11.001 1.00 79.88 96 ALA A O 1
ATOM 797 N N . LYS A 1 97 ? 11.269 -12.128 -9.917 1.00 84.75 97 LYS A N 1
ATOM 798 C CA . LYS A 1 97 ? 11.717 -13.478 -10.271 1.00 84.75 97 LYS A CA 1
ATOM 799 C C . LYS A 1 97 ? 11.696 -13.721 -11.782 1.00 84.75 97 LYS A C 1
ATOM 801 O O . LYS A 1 97 ? 12.671 -14.228 -12.319 1.00 84.75 97 LYS A O 1
ATOM 806 N N . LYS A 1 98 ? 10.638 -13.308 -12.491 1.00 81.00 98 LYS A N 1
ATOM 807 C CA . LYS A 1 98 ? 10.584 -13.413 -13.964 1.00 81.00 98 LYS A CA 1
ATOM 808 C C . LYS A 1 98 ? 11.721 -12.647 -14.643 1.00 81.00 98 LYS A C 1
ATOM 810 O O . LYS A 1 98 ? 12.293 -13.148 -15.603 1.00 81.00 98 LYS A O 1
ATOM 815 N N . LEU A 1 99 ? 12.058 -11.458 -14.144 1.00 78.81 99 LEU A N 1
ATOM 816 C CA . LEU A 1 99 ? 13.185 -10.672 -14.659 1.00 78.81 99 LEU A CA 1
ATOM 817 C C . LEU A 1 99 ? 14.543 -11.329 -14.378 1.00 78.81 99 LEU A C 1
ATOM 819 O O . LEU A 1 99 ? 15.482 -11.147 -15.150 1.00 78.81 99 LEU A O 1
ATOM 823 N N . GLN A 1 100 ? 14.661 -12.069 -13.275 1.00 81.69 100 GLN A N 1
ATOM 824 C CA . GLN A 1 100 ? 15.863 -12.829 -12.945 1.00 81.69 100 GLN A CA 1
ATOM 825 C C . GLN A 1 100 ? 16.004 -14.087 -13.811 1.00 81.69 100 GLN A C 1
ATOM 827 O O . GLN A 1 100 ? 17.094 -14.346 -14.308 1.00 81.69 100 GLN A O 1
ATOM 832 N N . ASP A 1 101 ? 14.917 -14.837 -13.995 1.00 86.06 101 ASP A N 1
ATOM 833 C CA . ASP A 1 101 ? 14.898 -16.108 -14.730 1.00 86.06 101 ASP A CA 1
ATOM 834 C C . ASP A 1 101 ? 14.915 -15.909 -16.261 1.00 86.06 101 ASP A C 1
ATOM 836 O O . ASP A 1 101 ? 15.249 -16.827 -17.003 1.00 86.06 101 ASP A O 1
ATOM 840 N N . GLY A 1 102 ? 14.546 -14.717 -16.747 1.00 63.16 102 GLY A N 1
ATOM 841 C CA . GLY A 1 102 ? 14.637 -14.313 -18.156 1.00 63.16 102 GLY A CA 1
ATOM 842 C C . GLY A 1 102 ? 16.017 -13.794 -18.588 1.00 63.16 102 GLY A C 1
ATOM 843 O O . GLY A 1 102 ? 16.122 -13.224 -19.675 1.00 63.16 102 GLY A O 1
ATOM 844 N N . LYS A 1 103 ? 17.044 -13.947 -17.741 1.00 49.59 103 LYS A N 1
ATOM 845 C CA . LYS A 1 103 ? 18.457 -13.691 -18.059 1.00 49.59 103 LYS A CA 1
ATOM 846 C C . LYS A 1 103 ? 19.197 -14.964 -18.442 1.00 49.59 103 LYS A C 1
ATOM 848 O O . LYS A 1 103 ? 18.945 -16.010 -17.809 1.00 49.59 103 LYS A O 1
#

pLDDT: mean 77.89, std 12.05, range [49.59, 98.0]

Secondary structure (DSSP, 8-state):
--HHHHHHHHHHHHHHTSTTS-HHHHHHHHHHHHHHHHHHHHHH--PPPHHHHT-----HHHHHHS-HHHHHHHHHHHHHHHHHHHHHHHHHHHHHHHHHHT-

Radius of gyration: 23.86 Å; chains: 1; bounding box: 52×32×63 Å

Foldseek 3Di:
DPPLVVVLVVVVVVPVVDPDPDPPVSVVSVVVVVVVVVVCVVCVCVDDPPLVVPDDDDDPVRLVPDDPVRNVVNVVSVVVSVVVVVVVVVVVVVVVVCVVVVD